Protein AF-A0A2D5Z7Q3-F1 (afdb_monomer)

Mean predicted aligned error: 11.83 Å

Structure (mmCIF, N/CA/C/O backbone):
data_AF-A0A2D5Z7Q3-F1
#
_entry.id   AF-A0A2D5Z7Q3-F1
#
loop_
_atom_site.group_PDB
_atom_site.id
_atom_site.type_symbol
_atom_site.label_atom_id
_atom_site.label_alt_id
_atom_site.label_comp_id
_atom_site.label_asym_id
_atom_site.label_entity_id
_atom_site.label_seq_id
_atom_site.pdbx_PDB_ins_code
_atom_site.Cartn_x
_atom_site.Cartn_y
_atom_site.Cartn_z
_atom_site.occupancy
_atom_site.B_iso_or_equiv
_atom_site.auth_seq_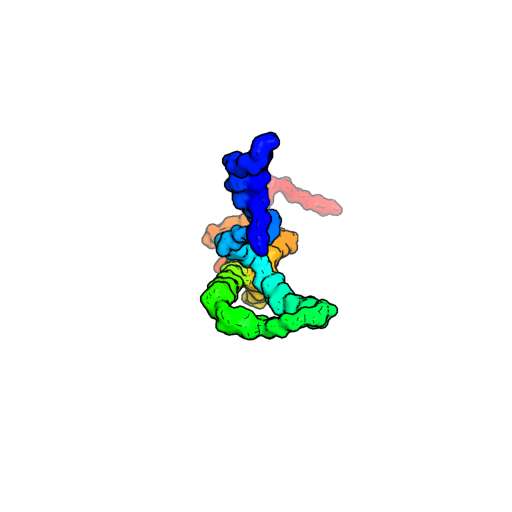id
_atom_site.auth_comp_id
_atom_site.auth_asym_id
_atom_site.auth_atom_id
_atom_site.pdbx_PDB_model_num
ATOM 1 N N . MET A 1 1 ? 19.500 -4.016 -39.464 1.00 55.56 1 MET A N 1
ATOM 2 C CA . MET A 1 1 ? 19.402 -3.086 -40.609 1.00 55.56 1 MET A CA 1
ATOM 3 C C . MET A 1 1 ? 17.961 -2.598 -40.661 1.00 55.56 1 MET A C 1
ATOM 5 O O . MET A 1 1 ? 17.096 -3.440 -40.451 1.00 55.56 1 MET A O 1
ATOM 9 N N . PRO A 1 2 ? 17.691 -1.289 -40.797 1.00 65.38 2 PRO A N 1
ATOM 10 C CA . PRO A 1 2 ? 16.322 -0.783 -40.876 1.00 65.38 2 PRO A CA 1
ATOM 11 C C . PRO A 1 2 ? 15.645 -1.325 -42.139 1.00 65.38 2 PRO A C 1
ATOM 13 O O . PRO A 1 2 ? 16.233 -1.285 -43.218 1.00 65.38 2 PRO A O 1
ATOM 16 N N . GLU A 1 3 ? 14.435 -1.862 -42.002 1.00 73.88 3 GLU A N 1
ATOM 17 C CA . GLU A 1 3 ? 13.632 -2.262 -43.156 1.00 73.88 3 GLU A CA 1
ATOM 18 C C . GLU A 1 3 ? 13.123 -0.996 -43.858 1.00 73.88 3 GLU A C 1
ATOM 20 O O . GLU A 1 3 ? 12.421 -0.172 -43.267 1.00 73.88 3 GLU A O 1
ATOM 25 N N . GLN A 1 4 ? 13.522 -0.811 -45.117 1.00 84.44 4 GLN A N 1
ATOM 26 C CA . GLN A 1 4 ? 13.080 0.300 -45.956 1.00 84.44 4 GLN A CA 1
ATOM 27 C C . GLN A 1 4 ? 12.081 -0.220 -46.985 1.00 84.44 4 GLN A C 1
ATOM 29 O O . GLN A 1 4 ? 12.361 -1.189 -47.689 1.00 84.44 4 GLN A O 1
ATOM 34 N N . PHE A 1 5 ? 10.927 0.437 -47.090 1.00 83.00 5 PHE A N 1
ATOM 35 C CA . PHE A 1 5 ? 10.003 0.196 -48.193 1.00 83.00 5 PHE A CA 1
ATOM 36 C C . PHE A 1 5 ? 10.351 1.157 -49.328 1.00 83.00 5 PHE A C 1
ATOM 38 O O . PHE A 1 5 ? 10.385 2.376 -49.131 1.00 83.00 5 PHE A O 1
ATOM 45 N N . VAL A 1 6 ? 10.629 0.600 -50.505 1.00 90.44 6 VAL A N 1
ATOM 46 C CA . VAL A 1 6 ? 10.978 1.355 -51.709 1.00 90.44 6 VAL A CA 1
ATOM 47 C C . VAL A 1 6 ? 9.854 1.175 -52.725 1.00 90.44 6 VAL A C 1
ATOM 49 O O . VAL A 1 6 ? 9.644 0.079 -53.236 1.00 90.44 6 VAL A O 1
ATOM 52 N N . GLU A 1 7 ? 9.112 2.244 -53.007 1.00 90.94 7 GLU A N 1
ATOM 53 C CA . GLU A 1 7 ? 8.120 2.275 -54.084 1.00 90.94 7 GLU A CA 1
ATOM 54 C C . GLU A 1 7 ? 8.844 2.540 -55.410 1.00 90.94 7 GLU A C 1
ATOM 56 O O . GLU A 1 7 ? 9.451 3.599 -55.595 1.00 90.94 7 GLU A O 1
ATOM 61 N N . ILE A 1 8 ? 8.791 1.568 -56.324 1.00 93.38 8 ILE A N 1
ATOM 62 C CA . ILE A 1 8 ? 9.417 1.632 -57.650 1.00 93.38 8 ILE A CA 1
ATOM 63 C C . ILE A 1 8 ? 8.309 1.811 -58.695 1.00 93.38 8 ILE A C 1
ATOM 65 O O . ILE A 1 8 ? 7.310 1.090 -58.671 1.00 93.38 8 ILE A O 1
ATOM 69 N N . ALA A 1 9 ? 8.461 2.782 -59.593 1.00 88.88 9 ALA A N 1
ATOM 70 C CA . ALA A 1 9 ? 7.560 2.979 -60.723 1.00 88.88 9 ALA A CA 1
ATOM 71 C C . ALA A 1 9 ? 7.733 1.883 -61.789 1.00 88.88 9 ALA A C 1
ATOM 73 O O . ALA A 1 9 ? 8.719 1.151 -61.819 1.00 88.88 9 ALA A O 1
ATOM 74 N N . LEU A 1 10 ? 6.762 1.786 -62.702 1.00 92.56 10 LEU A N 1
ATOM 75 C CA . LEU A 1 10 ? 6.772 0.822 -63.813 1.00 92.56 10 LEU A CA 1
ATOM 76 C C . LEU A 1 10 ? 7.990 0.969 -64.745 1.00 92.56 10 LEU A C 1
ATOM 78 O O . LEU A 1 10 ? 8.341 0.016 -65.433 1.00 92.56 10 LEU A O 1
ATOM 82 N N . ASP A 1 11 ? 8.636 2.135 -64.756 1.00 92.56 11 ASP A N 1
ATOM 83 C CA . ASP A 1 11 ? 9.864 2.423 -65.506 1.00 92.56 11 ASP A CA 1
ATOM 84 C C . ASP A 1 11 ? 11.154 2.051 -64.746 1.00 92.56 11 ASP A C 1
ATOM 86 O O . ASP A 1 11 ? 12.256 2.267 -65.246 1.00 92.56 11 ASP A O 1
ATOM 90 N N . GLY A 1 12 ? 11.032 1.490 -63.539 1.00 88.81 12 GLY A N 1
ATOM 91 C CA . GLY A 1 12 ? 12.156 1.143 -62.673 1.00 88.81 12 GLY A CA 1
ATOM 92 C C . GLY A 1 12 ? 12.708 2.314 -61.856 1.00 88.81 12 GLY A C 1
ATOM 93 O O . GLY A 1 12 ? 13.660 2.118 -61.100 1.00 88.81 12 GLY A O 1
ATOM 94 N N . SER A 1 13 ? 12.134 3.517 -61.968 1.00 89.31 13 SER A N 1
ATOM 95 C CA . SER A 1 13 ? 12.566 4.667 -61.175 1.00 89.31 13 SER A CA 1
ATOM 96 C C . SER A 1 13 ? 12.048 4.590 -59.737 1.00 89.31 13 SER A C 1
ATOM 98 O O . SER A 1 13 ? 10.916 4.185 -59.458 1.00 89.31 13 SER A O 1
ATOM 100 N N . THR A 1 14 ? 12.895 4.969 -58.785 1.00 91.06 14 THR A N 1
ATOM 101 C CA . THR A 1 14 ? 12.553 4.986 -57.363 1.00 91.06 14 THR A CA 1
ATOM 102 C C . THR A 1 14 ? 11.673 6.196 -57.066 1.00 91.06 14 THR A C 1
ATOM 104 O O . THR A 1 14 ? 12.163 7.323 -57.029 1.00 91.06 14 THR A O 1
ATOM 107 N N . MET A 1 15 ? 10.375 5.991 -56.844 1.00 89.00 15 MET A N 1
ATOM 108 C CA . MET A 1 15 ? 9.457 7.100 -56.570 1.00 89.00 15 MET A CA 1
ATOM 109 C C . MET A 1 15 ? 9.527 7.568 -55.125 1.00 89.00 15 MET A C 1
ATOM 111 O O . MET A 1 15 ? 9.468 8.769 -54.853 1.00 89.00 15 MET A O 1
ATOM 115 N N . ARG A 1 16 ? 9.609 6.633 -54.174 1.00 90.19 16 ARG A N 1
ATOM 116 C CA . ARG A 1 16 ? 9.548 6.993 -52.759 1.00 90.19 16 ARG A CA 1
ATOM 117 C C . ARG A 1 16 ? 10.164 5.926 -51.877 1.00 90.19 16 ARG A C 1
ATOM 119 O O . ARG A 1 16 ? 9.721 4.784 -51.867 1.00 90.19 16 ARG A O 1
ATOM 126 N N . THR A 1 17 ? 11.123 6.336 -51.061 1.00 90.50 17 THR A N 1
ATOM 127 C CA . THR A 1 17 ? 11.629 5.513 -49.963 1.00 90.50 17 THR A CA 1
ATOM 128 C C . THR A 1 17 ? 10.978 5.992 -48.673 1.00 90.50 17 THR A C 1
ATOM 130 O O . THR A 1 17 ? 11.048 7.178 -48.345 1.00 90.50 17 THR A O 1
ATOM 133 N N . ARG A 1 18 ? 10.310 5.093 -47.943 1.00 89.94 18 ARG A N 1
ATOM 134 C CA . ARG A 1 18 ? 9.836 5.358 -46.579 1.00 89.94 18 ARG A CA 1
ATOM 135 C C . ARG A 1 18 ? 10.546 4.412 -45.623 1.00 89.94 18 ARG A C 1
ATOM 137 O O . ARG A 1 18 ? 10.528 3.197 -45.813 1.00 89.94 18 ARG A O 1
ATOM 144 N N . GLU A 1 19 ? 11.145 4.977 -44.584 1.00 84.50 19 GLU A N 1
ATOM 145 C CA . GLU A 1 19 ? 11.613 4.183 -43.452 1.00 84.50 19 GLU A CA 1
ATOM 146 C C . GLU A 1 19 ? 10.396 3.721 -42.654 1.00 84.50 19 GLU A C 1
ATOM 148 O O . GLU A 1 19 ? 9.575 4.536 -42.222 1.00 84.50 19 GLU A O 1
ATOM 153 N N . LEU A 1 20 ? 10.247 2.406 -42.501 1.00 74.50 20 LEU A N 1
ATOM 154 C CA . LEU A 1 20 ? 9.208 1.859 -41.647 1.00 74.50 20 LEU A CA 1
ATOM 155 C C . LEU A 1 20 ? 9.637 2.037 -40.187 1.00 74.50 20 LEU A C 1
ATOM 157 O O . LEU A 1 20 ? 10.777 1.711 -39.840 1.00 74.50 20 LEU A O 1
ATOM 161 N N . PRO A 1 21 ? 8.751 2.533 -39.304 1.00 72.38 21 PRO A N 1
ATOM 162 C CA . PRO A 1 21 ? 9.008 2.456 -37.876 1.00 72.38 21 PRO A CA 1
ATOM 163 C C . PRO A 1 21 ? 9.209 0.982 -37.519 1.00 72.38 21 PRO A C 1
ATOM 165 O O . PRO A 1 21 ? 8.449 0.124 -37.973 1.00 72.38 21 PRO A O 1
ATOM 168 N N . SER A 1 22 ? 10.251 0.668 -36.749 1.00 76.19 22 SER A N 1
ATOM 169 C CA . SER A 1 22 ? 10.540 -0.722 -36.410 1.00 76.19 22 SER A CA 1
ATOM 170 C C . SER A 1 22 ? 9.333 -1.336 -35.696 1.00 76.19 22 SER A C 1
ATOM 172 O O . SER A 1 22 ? 8.951 -0.889 -34.615 1.00 76.19 22 SER A O 1
ATOM 174 N N . LEU A 1 23 ? 8.734 -2.376 -36.292 1.00 68.06 23 LEU A N 1
ATOM 175 C CA . LEU A 1 23 ? 7.571 -3.069 -35.714 1.00 68.06 23 LEU A CA 1
ATOM 176 C C . LEU A 1 23 ? 7.867 -3.656 -34.321 1.00 68.06 23 LEU A C 1
ATOM 178 O O . LEU A 1 23 ? 6.949 -3.865 -33.538 1.00 68.06 23 LEU A O 1
ATOM 182 N N . ASN A 1 24 ? 9.149 -3.866 -34.004 1.00 68.12 24 ASN A N 1
ATOM 183 C CA . ASN A 1 24 ? 9.638 -4.333 -32.708 1.00 68.12 24 ASN A CA 1
ATOM 184 C C . ASN A 1 24 ? 10.348 -3.237 -31.897 1.00 68.12 24 ASN A C 1
ATOM 186 O O . ASN A 1 24 ? 11.170 -3.559 -31.037 1.00 68.12 24 ASN A O 1
ATOM 190 N N . ALA A 1 25 ? 10.095 -1.947 -32.154 1.00 68.62 25 ALA A N 1
ATOM 191 C CA . ALA A 1 25 ? 10.530 -0.926 -31.208 1.00 68.62 25 ALA A CA 1
ATOM 192 C C . ALA A 1 25 ? 9.841 -1.233 -29.870 1.00 68.62 25 ALA A C 1
ATOM 194 O O . ALA A 1 25 ? 8.607 -1.188 -29.824 1.00 68.62 25 ALA A O 1
ATOM 195 N N . PRO A 1 26 ? 10.574 -1.558 -28.787 1.00 68.38 26 PRO A N 1
ATOM 196 C CA . PRO A 1 26 ? 9.934 -1.701 -27.492 1.00 68.38 26 PRO A CA 1
ATOM 197 C C . PRO A 1 26 ? 9.193 -0.395 -27.232 1.00 68.38 26 PRO A C 1
ATOM 199 O O . PRO A 1 26 ? 9.776 0.687 -27.381 1.00 68.38 26 PRO A O 1
ATOM 202 N N . ALA A 1 27 ? 7.898 -0.488 -26.919 1.00 69.81 27 ALA A N 1
ATOM 203 C CA . ALA A 1 27 ? 7.117 0.683 -26.566 1.00 69.81 27 ALA A CA 1
ATOM 204 C C . ALA A 1 27 ? 7.927 1.460 -25.526 1.00 69.81 27 ALA A C 1
ATOM 206 O O . ALA A 1 27 ? 8.339 0.892 -24.511 1.00 69.81 27 ALA A O 1
ATOM 207 N N . ARG A 1 28 ? 8.232 2.734 -25.806 1.00 68.19 28 ARG A N 1
ATOM 208 C CA . ARG A 1 28 ? 8.902 3.589 -24.828 1.00 68.19 28 ARG A CA 1
ATOM 209 C C . ARG A 1 28 ? 7.900 3.830 -23.713 1.00 68.19 28 ARG A C 1
ATOM 211 O O . ARG A 1 28 ? 7.152 4.802 -23.740 1.00 68.19 28 ARG A O 1
ATOM 218 N N . VAL A 1 29 ? 7.859 2.911 -22.757 1.00 74.06 29 VAL A N 1
ATOM 219 C CA . VAL A 1 29 ? 7.159 3.104 -21.498 1.00 74.06 29 VAL A CA 1
ATOM 220 C C . VAL A 1 29 ? 7.851 4.293 -20.852 1.00 74.06 29 VAL A C 1
ATOM 222 O O . VAL A 1 29 ? 9.002 4.202 -20.427 1.00 74.06 29 VAL A O 1
ATOM 225 N N . GLY A 1 30 ? 7.193 5.449 -20.883 1.00 76.69 30 GLY A N 1
ATOM 226 C CA . GLY A 1 30 ? 7.746 6.660 -20.300 1.00 76.69 30 GLY A CA 1
ATOM 227 C C . GLY A 1 30 ? 8.046 6.422 -18.821 1.00 76.69 30 GLY A C 1
ATOM 228 O O . GLY A 1 30 ? 7.293 5.730 -18.130 1.00 76.69 30 GLY A O 1
ATOM 229 N N . TYR A 1 31 ? 9.123 7.019 -18.311 1.00 70.94 31 TYR A N 1
ATOM 230 C CA . TYR A 1 31 ? 9.488 6.924 -16.893 1.00 70.94 31 TYR A CA 1
ATOM 231 C C . TYR A 1 31 ? 8.307 7.250 -15.958 1.00 70.94 31 TYR A C 1
ATOM 233 O O . TYR A 1 31 ? 8.123 6.583 -14.945 1.00 70.94 31 TYR A O 1
ATOM 241 N N . GLY A 1 32 ? 7.439 8.195 -16.341 1.00 71.56 32 GLY A N 1
ATOM 242 C CA . GLY A 1 32 ? 6.225 8.523 -15.586 1.00 71.56 32 GLY A CA 1
ATOM 243 C C . GLY A 1 32 ? 5.230 7.361 -15.459 1.00 71.56 32 GLY A C 1
ATOM 244 O O . GLY A 1 32 ? 4.680 7.152 -14.382 1.00 71.56 32 GLY A O 1
ATOM 245 N N . SER A 1 33 ? 5.041 6.557 -16.511 1.00 74.44 33 SER A N 1
ATOM 246 C CA . SER A 1 33 ? 4.165 5.376 -16.450 1.00 74.44 33 SER A CA 1
ATOM 247 C C . SER A 1 33 ? 4.732 4.263 -15.563 1.00 74.44 33 SER A C 1
ATOM 249 O O . SER A 1 33 ? 3.966 3.627 -14.843 1.00 74.44 33 SER A O 1
ATOM 251 N N . MET A 1 34 ? 6.060 4.078 -15.529 1.00 69.44 34 MET A N 1
ATOM 252 C CA . MET A 1 34 ? 6.683 3.144 -14.579 1.00 69.44 34 MET A CA 1
ATOM 253 C C . MET A 1 34 ? 6.538 3.619 -13.131 1.00 69.44 34 MET A C 1
ATOM 255 O O . MET A 1 34 ? 6.228 2.813 -12.260 1.00 69.44 34 MET A O 1
ATOM 259 N N . ILE A 1 35 ? 6.711 4.919 -12.871 1.00 69.75 35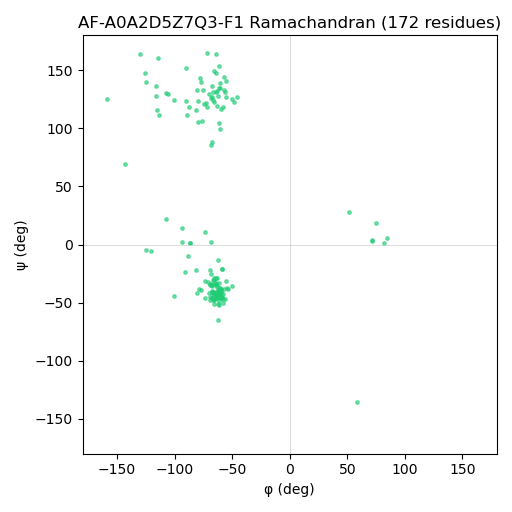 ILE A N 1
ATOM 260 C CA . ILE A 1 35 ? 6.526 5.496 -11.530 1.00 69.75 35 ILE A CA 1
ATOM 261 C C . ILE A 1 35 ? 5.064 5.356 -11.080 1.00 69.75 35 ILE A C 1
ATOM 263 O O . ILE A 1 35 ? 4.809 4.956 -9.946 1.00 69.75 35 ILE A O 1
ATOM 267 N N . GLY A 1 36 ? 4.104 5.630 -11.970 1.00 73.25 36 GLY A N 1
ATOM 268 C CA . GLY A 1 36 ? 2.674 5.497 -11.678 1.00 73.25 36 GLY A CA 1
ATOM 269 C C . GLY A 1 36 ? 2.260 4.061 -11.345 1.00 73.25 36 GLY A C 1
ATOM 270 O O . GLY A 1 36 ? 1.575 3.837 -10.350 1.00 73.25 36 GLY A O 1
ATOM 271 N N . LEU A 1 37 ? 2.725 3.079 -12.126 1.00 72.06 37 LEU A N 1
ATOM 272 C CA . LEU A 1 37 ? 2.5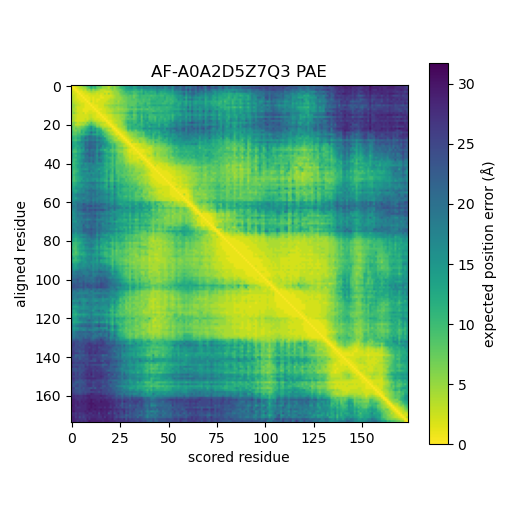18 1.657 -11.820 1.00 72.06 37 LEU A CA 1
ATOM 273 C C . LEU A 1 37 ? 3.221 1.254 -10.517 1.00 72.06 37 LEU A C 1
ATOM 275 O O . LEU A 1 37 ? 2.624 0.569 -9.688 1.00 72.06 37 LEU A O 1
ATOM 279 N N . GLY A 1 38 ? 4.443 1.749 -10.307 1.00 69.50 38 GLY A N 1
ATOM 280 C CA . GLY A 1 38 ? 5.237 1.531 -9.099 1.00 69.50 38 GLY A CA 1
ATOM 281 C C . GLY A 1 38 ? 4.528 1.977 -7.818 1.00 69.50 38 GLY A C 1
ATOM 282 O O . GLY A 1 38 ? 4.593 1.283 -6.806 1.00 69.50 38 GLY A O 1
ATOM 283 N N . ALA A 1 39 ? 3.799 3.095 -7.871 1.00 69.62 39 ALA A N 1
ATOM 284 C CA . ALA A 1 39 ? 3.046 3.624 -6.734 1.00 69.62 39 ALA A CA 1
ATOM 285 C C . ALA A 1 39 ? 1.849 2.746 -6.324 1.00 69.62 39 ALA A C 1
ATOM 287 O O . ALA A 1 39 ? 1.434 2.784 -5.165 1.00 69.62 39 ALA A O 1
ATOM 288 N N . LEU A 1 40 ? 1.295 1.963 -7.255 1.00 72.12 40 LEU A N 1
ATOM 289 C CA . LEU A 1 40 ? 0.167 1.063 -6.996 1.00 72.12 40 LEU A CA 1
ATOM 290 C C . LEU A 1 40 ? 0.613 -0.339 -6.579 1.00 72.12 40 LEU A C 1
ATOM 292 O O . LEU A 1 40 ? -0.143 -1.051 -5.916 1.00 72.12 40 LEU A O 1
ATOM 296 N N . THR A 1 41 ? 1.826 -0.748 -6.949 1.00 78.56 41 THR A N 1
ATOM 297 C CA . THR A 1 41 ? 2.371 -2.041 -6.535 1.00 78.56 41 THR A CA 1
ATOM 298 C C . THR A 1 41 ? 2.648 -2.074 -5.031 1.00 78.56 41 THR A C 1
ATOM 300 O O . THR A 1 41 ? 3.393 -1.233 -4.523 1.00 78.56 41 THR A O 1
ATOM 303 N N . PRO A 1 42 ? 2.114 -3.069 -4.301 1.00 78.81 42 PRO A N 1
ATOM 304 C CA . PRO A 1 42 ? 2.471 -3.290 -2.910 1.00 78.81 42 PRO A CA 1
ATOM 305 C C . PRO A 1 42 ? 3.990 -3.448 -2.741 1.00 78.81 42 PRO A C 1
ATOM 307 O O . PRO A 1 42 ? 4.616 -4.144 -3.547 1.00 78.81 42 PRO A O 1
ATOM 310 N N . PRO A 1 43 ? 4.590 -2.900 -1.672 1.00 76.62 43 PRO A N 1
ATOM 311 C CA . PRO A 1 43 ? 6.010 -3.095 -1.377 1.00 76.62 43 PRO A CA 1
ATOM 312 C C . PRO A 1 43 ? 6.412 -4.577 -1.324 1.00 76.62 43 PRO A C 1
ATOM 314 O O . PRO A 1 43 ? 7.463 -4.959 -1.836 1.00 76.62 43 PRO A O 1
ATOM 317 N N . SER A 1 44 ? 5.538 -5.429 -0.775 1.00 77.94 44 SER A N 1
ATOM 318 C CA . SER A 1 44 ? 5.712 -6.889 -0.775 1.00 77.94 44 SER A CA 1
ATOM 319 C C . SER A 1 44 ? 5.763 -7.497 -2.173 1.00 77.94 44 SER A C 1
ATOM 321 O O . SER A 1 44 ? 6.549 -8.411 -2.401 1.00 77.94 44 SER A O 1
ATOM 323 N N . PHE A 1 45 ? 4.970 -6.993 -3.120 1.00 80.25 45 PHE A N 1
ATOM 324 C CA . PHE A 1 45 ? 4.970 -7.489 -4.492 1.00 80.25 45 PHE A CA 1
ATOM 325 C C . PHE A 1 45 ? 6.285 -7.160 -5.194 1.00 80.25 45 PHE A C 1
ATOM 327 O O . PHE A 1 45 ? 6.857 -8.015 -5.858 1.00 80.25 45 PHE A O 1
ATOM 334 N N . VAL A 1 46 ? 6.810 -5.950 -4.998 1.00 77.69 46 VAL A N 1
ATOM 335 C CA . VAL A 1 46 ? 8.112 -5.570 -5.556 1.00 77.69 46 VAL A CA 1
ATOM 336 C C . VAL A 1 46 ? 9.225 -6.437 -4.975 1.00 77.69 46 VAL A C 1
ATOM 338 O O . VAL A 1 46 ? 10.030 -6.960 -5.737 1.00 77.69 46 VAL A O 1
ATOM 341 N N . ALA A 1 47 ? 9.240 -6.649 -3.655 1.00 76.62 47 ALA A N 1
ATOM 342 C CA . ALA A 1 47 ? 10.189 -7.564 -3.022 1.00 76.62 47 ALA A CA 1
ATOM 343 C C . ALA A 1 47 ? 10.051 -9.000 -3.562 1.00 76.62 47 ALA A C 1
ATOM 345 O O . ALA A 1 47 ? 11.047 -9.665 -3.831 1.00 76.62 47 ALA A O 1
ATOM 346 N N . ALA A 1 48 ? 8.821 -9.475 -3.773 1.00 78.69 48 ALA A N 1
ATOM 347 C CA . ALA A 1 48 ? 8.574 -10.788 -4.355 1.00 78.69 48 ALA A CA 1
ATOM 348 C C . ALA A 1 48 ? 9.095 -10.878 -5.794 1.00 78.69 48 ALA A C 1
ATOM 350 O O . ALA A 1 48 ? 9.742 -11.860 -6.133 1.00 78.69 48 ALA A O 1
ATOM 351 N N . VAL A 1 49 ? 8.875 -9.856 -6.627 1.00 79.62 49 VAL A N 1
ATOM 352 C CA . VAL A 1 49 ? 9.370 -9.815 -8.010 1.00 79.62 49 VAL A CA 1
ATOM 353 C C . VAL A 1 49 ? 10.895 -9.766 -8.047 1.00 79.62 49 VAL A C 1
ATOM 355 O O . VAL A 1 49 ? 11.495 -10.528 -8.800 1.00 79.62 49 VAL A O 1
ATOM 358 N N . THR A 1 50 ? 11.543 -8.940 -7.219 1.00 74.69 50 THR A N 1
ATOM 359 C CA . THR A 1 50 ? 13.014 -8.850 -7.192 1.00 74.69 50 THR A CA 1
ATOM 360 C C . THR A 1 50 ? 13.674 -10.138 -6.703 1.00 74.69 50 THR A C 1
ATOM 362 O O . THR A 1 50 ? 14.762 -10.467 -7.169 1.00 74.69 50 THR A O 1
ATOM 365 N N . ILE A 1 51 ? 13.017 -10.895 -5.819 1.00 76.12 51 ILE A N 1
ATOM 366 C CA . ILE A 1 51 ? 13.471 -12.223 -5.378 1.00 76.12 51 ILE A CA 1
ATOM 367 C C . ILE A 1 51 ? 13.138 -13.306 -6.420 1.00 76.12 51 ILE A C 1
ATOM 369 O O . ILE A 1 51 ? 13.944 -14.205 -6.657 1.00 76.12 51 ILE A O 1
ATOM 373 N N . ALA A 1 52 ? 11.974 -13.231 -7.068 1.00 78.69 52 ALA A N 1
ATOM 374 C CA . ALA A 1 52 ? 11.525 -14.224 -8.042 1.00 78.69 52 ALA A CA 1
ATOM 375 C C . ALA A 1 52 ? 12.276 -14.130 -9.374 1.00 78.69 52 ALA A C 1
ATOM 377 O O . ALA A 1 52 ? 12.478 -15.150 -10.026 1.00 78.69 52 ALA A O 1
ATOM 378 N N . GLN A 1 53 ? 12.719 -12.938 -9.783 1.00 78.44 53 GLN A N 1
ATOM 379 C CA . GLN A 1 53 ? 13.434 -12.744 -11.043 1.00 78.44 53 GLN A CA 1
ATOM 380 C C . GLN A 1 53 ? 14.726 -13.581 -11.160 1.00 78.44 53 GLN A C 1
ATOM 382 O O . GLN A 1 53 ? 14.873 -14.278 -12.165 1.00 78.44 53 GLN A O 1
ATOM 387 N N . PRO A 1 54 ? 15.657 -13.577 -10.178 1.00 73.50 54 PRO A N 1
ATOM 388 C CA . PRO A 1 54 ? 16.851 -14.418 -10.243 1.00 73.50 54 PRO A CA 1
ATOM 389 C C . PRO A 1 54 ? 16.510 -15.908 -10.142 1.00 73.50 54 PRO A C 1
ATOM 391 O O . PRO A 1 54 ? 17.138 -16.710 -10.827 1.00 73.50 54 PRO A O 1
ATOM 394 N N . LEU A 1 55 ? 15.487 -16.281 -9.361 1.00 80.56 55 LEU A N 1
ATOM 395 C CA . LEU A 1 55 ? 15.006 -17.664 -9.294 1.00 80.56 55 LEU A CA 1
ATOM 396 C C . LEU A 1 55 ? 14.505 -18.141 -10.665 1.00 80.56 55 LEU A C 1
ATOM 398 O O . LEU A 1 55 ? 14.853 -19.229 -11.112 1.00 80.56 55 LEU A O 1
ATOM 402 N N . PHE A 1 56 ? 13.729 -17.310 -11.359 1.00 81.62 56 PHE A N 1
ATOM 403 C CA . PHE A 1 56 ? 13.214 -17.614 -12.689 1.00 81.62 56 PHE A CA 1
ATOM 404 C C . PHE A 1 56 ? 14.329 -17.665 -13.741 1.00 81.62 56 PHE A C 1
ATOM 406 O O . PHE A 1 56 ? 14.359 -18.581 -14.558 1.00 81.62 56 PHE A O 1
ATOM 413 N N . GLY A 1 57 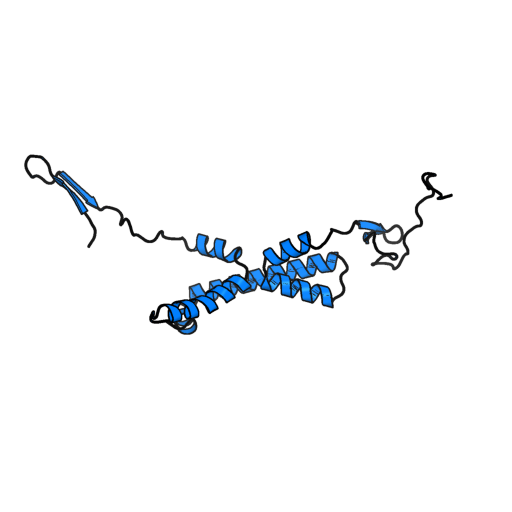? 15.291 -16.739 -13.681 1.00 79.06 57 GLY A N 1
ATOM 414 C CA . GLY A 1 57 ? 16.477 -16.766 -14.539 1.00 79.06 57 GLY A CA 1
ATOM 415 C C . GLY A 1 57 ? 17.308 -18.039 -14.353 1.00 79.06 57 GLY A C 1
ATOM 416 O O . GLY A 1 57 ? 17.715 -18.649 -15.341 1.00 79.06 57 GLY A O 1
ATOM 417 N N . ALA A 1 58 ? 17.477 -18.485 -13.103 1.00 79.88 58 ALA A N 1
ATOM 418 C CA . ALA A 1 58 ? 18.147 -19.742 -12.781 1.00 79.88 58 ALA A CA 1
ATOM 419 C C . ALA A 1 58 ? 17.401 -20.959 -13.356 1.00 79.88 58 ALA A C 1
ATOM 421 O O . ALA A 1 58 ? 18.032 -21.841 -13.932 1.00 79.88 58 ALA A O 1
ATOM 422 N N . LEU A 1 59 ? 16.062 -20.985 -13.283 1.00 86.75 59 LEU A N 1
ATOM 423 C CA . LEU A 1 59 ? 15.247 -22.044 -13.898 1.00 86.75 59 LEU A CA 1
ATOM 424 C C . LEU A 1 59 ? 15.377 -22.085 -15.430 1.00 86.75 59 LEU A C 1
ATOM 426 O O . LEU A 1 59 ? 15.232 -23.149 -16.027 1.00 86.75 59 LEU A O 1
ATOM 430 N N . GLN A 1 60 ? 15.656 -20.946 -16.070 1.00 88.94 60 GLN A N 1
ATOM 431 C CA . GLN A 1 60 ? 15.798 -20.830 -17.525 1.00 88.94 60 GLN A CA 1
ATOM 432 C C . GLN A 1 60 ? 17.244 -20.971 -18.036 1.00 88.94 60 GLN A C 1
ATOM 434 O O . GLN A 1 60 ? 17.461 -20.846 -19.239 1.00 88.94 60 GLN A O 1
ATOM 439 N N . ASN A 1 61 ? 18.232 -21.228 -17.165 1.00 85.19 61 ASN A N 1
ATOM 440 C CA . ASN A 1 61 ? 19.667 -21.209 -17.504 1.00 85.19 61 ASN A CA 1
ATOM 441 C C . ASN A 1 61 ? 20.120 -19.915 -18.206 1.00 85.19 61 ASN A C 1
ATOM 443 O O . ASN A 1 61 ? 21.069 -19.914 -18.994 1.00 85.19 61 ASN A O 1
ATOM 447 N N . LEU A 1 62 ? 19.445 -18.798 -17.934 1.00 79.88 62 LEU A N 1
ATOM 448 C CA . LEU A 1 62 ? 19.892 -17.502 -18.421 1.00 79.88 62 LEU A CA 1
ATOM 449 C C . LEU A 1 62 ? 21.050 -17.021 -17.540 1.00 79.88 62 LEU A C 1
ATOM 451 O O . LEU A 1 62 ? 21.012 -17.241 -16.327 1.00 79.88 62 LEU A O 1
ATOM 455 N N . PRO A 1 63 ? 22.068 -16.343 -18.103 1.00 77.56 63 PRO A N 1
ATOM 456 C CA . PRO A 1 63 ? 23.107 -15.708 -17.306 1.00 77.56 63 PRO A CA 1
ATOM 457 C C . PRO A 1 63 ? 22.457 -14.662 -16.394 1.00 77.56 63 PRO A C 1
ATOM 459 O O . PRO A 1 63 ? 22.104 -13.561 -16.819 1.00 77.56 63 PRO A O 1
ATOM 462 N N . SER A 1 64 ? 22.234 -15.034 -15.134 1.00 71.38 64 SER A N 1
ATOM 463 C CA . SER A 1 64 ? 21.599 -14.170 -14.153 1.00 71.38 64 SER A CA 1
ATOM 464 C C . SER A 1 64 ? 22.636 -13.184 -13.639 1.00 71.38 64 SER A C 1
ATOM 466 O O . SER A 1 64 ? 23.503 -13.544 -12.842 1.00 71.38 64 SER A O 1
ATOM 468 N N . ARG A 1 65 ? 22.541 -11.928 -14.072 1.00 71.69 65 ARG A N 1
ATOM 469 C CA . ARG A 1 65 ? 23.188 -10.834 -13.347 1.00 71.69 65 ARG A CA 1
ATOM 470 C C . ARG A 1 65 ? 22.613 -10.786 -11.940 1.00 71.69 65 ARG A C 1
ATOM 472 O O . ARG A 1 65 ? 21.394 -10.881 -11.771 1.00 71.69 65 ARG A O 1
ATOM 479 N N . SER A 1 66 ? 23.468 -10.643 -10.933 1.00 74.38 66 SER A N 1
ATOM 480 C CA . SER A 1 66 ? 22.965 -10.522 -9.571 1.00 74.38 66 SER A CA 1
ATOM 481 C C . SER A 1 66 ? 22.130 -9.233 -9.442 1.00 74.38 66 SER A C 1
ATOM 483 O O . SER A 1 66 ? 22.422 -8.223 -10.100 1.00 74.38 66 SER A O 1
ATOM 485 N N . PRO A 1 67 ? 21.082 -9.218 -8.597 1.00 68.81 67 PRO A N 1
ATOM 486 C CA . PRO A 1 67 ? 20.306 -8.003 -8.342 1.00 68.81 67 PRO A CA 1
ATOM 487 C C . PRO A 1 67 ? 21.185 -6.842 -7.860 1.00 68.81 67 PRO A C 1
ATOM 489 O O . PRO A 1 67 ? 20.911 -5.684 -8.163 1.00 68.81 67 PRO A O 1
ATOM 492 N N . VAL A 1 68 ? 22.270 -7.163 -7.147 1.00 73.81 68 VAL A N 1
ATOM 493 C CA . VAL A 1 68 ? 23.238 -6.198 -6.618 1.00 73.81 68 VAL A CA 1
ATOM 494 C C . VAL A 1 68 ? 24.047 -5.547 -7.739 1.00 73.81 68 VAL A C 1
ATOM 496 O O . VAL A 1 68 ? 24.161 -4.326 -7.757 1.00 73.81 68 VAL A O 1
ATOM 499 N N . GLU A 1 69 ? 24.544 -6.315 -8.711 1.00 76.62 69 GLU A N 1
ATOM 500 C CA . GLU A 1 69 ? 25.245 -5.760 -9.883 1.00 76.62 69 GLU A CA 1
ATOM 501 C C . GLU A 1 69 ? 24.320 -4.868 -10.715 1.00 76.62 69 GLU A C 1
ATOM 503 O O . GLU A 1 69 ? 24.695 -3.764 -11.096 1.00 76.62 69 GLU A O 1
ATOM 508 N N . SER A 1 70 ? 23.070 -5.296 -10.921 1.00 72.62 70 SER A N 1
ATOM 509 C CA . SER A 1 70 ? 22.072 -4.482 -11.632 1.00 72.62 70 SER A CA 1
ATOM 510 C C . SER A 1 70 ? 21.747 -3.183 -10.883 1.00 72.62 70 SER A C 1
ATOM 512 O O . SER A 1 70 ? 21.499 -2.150 -11.508 1.00 72.62 70 SER A O 1
ATOM 514 N N . PHE A 1 71 ? 21.768 -3.224 -9.545 1.00 74.06 71 PHE A N 1
ATOM 515 C CA . PHE A 1 71 ? 21.602 -2.046 -8.699 1.00 74.06 71 PHE A CA 1
ATOM 516 C C . PHE A 1 71 ? 22.790 -1.081 -8.828 1.00 74.06 71 PHE A C 1
ATOM 518 O O . PHE A 1 71 ? 22.581 0.122 -8.997 1.00 74.06 71 PHE A O 1
ATOM 525 N N . MET A 1 72 ? 24.018 -1.612 -8.789 1.00 78.12 72 MET A N 1
ATOM 526 C CA . MET A 1 72 ? 25.267 -0.846 -8.865 1.00 78.12 72 MET A CA 1
ATOM 527 C C . MET A 1 72 ? 25.521 -0.220 -10.241 1.00 78.12 72 MET A C 1
ATOM 529 O O . MET A 1 72 ? 26.042 0.890 -10.299 1.00 78.12 72 MET A O 1
ATOM 533 N N . ASP A 1 73 ? 25.108 -0.873 -11.330 1.00 82.88 73 ASP A N 1
ATOM 534 C CA . ASP A 1 73 ? 25.294 -0.364 -12.697 1.00 82.88 73 ASP A CA 1
ATOM 535 C C . ASP A 1 73 ? 24.429 0.875 -13.004 1.00 82.88 73 ASP A C 1
ATOM 537 O O . ASP A 1 73 ? 24.741 1.644 -13.912 1.00 82.88 73 ASP A O 1
ATOM 541 N N . ASN A 1 74 ? 23.332 1.088 -12.266 1.00 76.75 74 ASN A N 1
ATOM 542 C CA . ASN A 1 74 ? 22.413 2.217 -12.462 1.00 76.75 74 ASN A CA 1
ATOM 543 C C . ASN A 1 74 ? 21.866 2.757 -11.126 1.00 76.75 74 ASN A C 1
ATOM 545 O O . ASN A 1 74 ? 20.673 2.632 -10.829 1.00 76.75 74 ASN A O 1
ATOM 549 N N . PRO A 1 75 ? 22.702 3.403 -10.298 1.00 74.62 75 PRO A N 1
ATOM 550 C CA . PRO A 1 75 ? 22.321 3.769 -8.936 1.00 74.62 75 PRO A CA 1
ATOM 551 C C . PRO A 1 75 ? 21.211 4.828 -8.888 1.00 74.62 75 PRO A C 1
ATOM 553 O O . PRO A 1 75 ? 20.394 4.813 -7.971 1.00 74.62 75 PRO A O 1
ATOM 556 N N . GLY A 1 76 ? 21.131 5.731 -9.873 1.00 79.81 76 GLY A N 1
ATOM 557 C CA . GLY A 1 76 ? 20.134 6.809 -9.902 1.00 79.81 76 GLY A CA 1
ATOM 558 C C . GLY A 1 76 ? 18.687 6.297 -9.970 1.00 79.81 76 GLY A C 1
ATOM 559 O O . GLY A 1 76 ? 17.939 6.472 -9.007 1.00 79.81 76 GLY A O 1
ATOM 560 N N . PRO A 1 77 ? 18.278 5.627 -11.063 1.00 75.44 77 PRO A N 1
ATOM 561 C CA . PRO A 1 77 ? 16.914 5.116 -11.207 1.00 75.44 77 PRO A CA 1
ATOM 562 C C . PRO A 1 77 ? 16.535 4.109 -10.114 1.00 75.44 77 PRO A C 1
ATOM 564 O O . PRO A 1 77 ? 15.424 4.152 -9.586 1.00 75.44 77 PRO A O 1
ATOM 567 N N . ASN A 1 78 ? 17.475 3.242 -9.729 1.00 77.31 78 ASN A N 1
ATOM 568 C CA . ASN A 1 78 ? 17.223 2.201 -8.740 1.00 77.31 78 ASN A CA 1
ATOM 569 C C . ASN A 1 78 ? 17.035 2.774 -7.328 1.00 77.31 78 ASN A C 1
ATOM 571 O O . ASN A 1 78 ? 16.121 2.363 -6.613 1.00 77.31 78 ASN A O 1
ATOM 575 N N . SER A 1 79 ? 17.842 3.761 -6.926 1.00 76.88 79 SER A N 1
ATOM 576 C CA . SER A 1 79 ? 17.666 4.429 -5.629 1.00 76.88 79 SER A CA 1
ATOM 577 C C . SER A 1 79 ? 16.372 5.243 -5.568 1.00 76.88 79 SER A C 1
ATOM 579 O O . SER A 1 79 ? 15.658 5.159 -4.570 1.00 76.88 79 SER A O 1
ATOM 581 N N . ALA A 1 80 ? 16.010 5.956 -6.641 1.00 78.25 80 ALA A N 1
ATOM 582 C CA . ALA A 1 80 ? 14.742 6.683 -6.729 1.00 78.25 80 ALA A CA 1
ATOM 583 C C . ALA A 1 80 ? 13.530 5.746 -6.588 1.00 78.25 80 ALA A C 1
ATOM 585 O O . ALA A 1 80 ? 12.558 6.074 -5.903 1.00 78.25 80 ALA A O 1
ATOM 586 N N . PHE A 1 81 ? 13.604 4.556 -7.185 1.00 75.19 81 PHE A N 1
ATOM 587 C CA . PHE A 1 81 ? 12.573 3.531 -7.061 1.00 75.19 81 PHE A CA 1
ATOM 588 C C . PHE A 1 81 ? 12.466 2.982 -5.630 1.00 75.19 81 PHE A C 1
ATOM 590 O O . PHE A 1 81 ? 11.371 2.952 -5.068 1.00 75.19 81 PHE A O 1
ATOM 597 N N . VAL A 1 82 ? 13.593 2.629 -4.998 1.00 81.06 82 VAL A N 1
ATOM 598 C CA . VAL A 1 82 ? 13.619 2.160 -3.598 1.00 81.06 82 VAL A CA 1
ATOM 599 C C . VAL A 1 82 ? 13.086 3.230 -2.645 1.00 81.06 82 VAL A C 1
ATOM 601 O O . VAL A 1 82 ? 12.268 2.927 -1.779 1.00 81.06 82 VAL A O 1
ATOM 604 N N . LEU A 1 83 ? 13.493 4.490 -2.818 1.00 84.12 83 LEU A N 1
ATOM 605 C CA . LEU A 1 83 ? 12.992 5.603 -2.012 1.00 84.12 83 LEU A CA 1
ATOM 606 C C . LEU A 1 83 ? 11.486 5.784 -2.185 1.00 84.12 83 LEU A C 1
ATOM 608 O O . LEU A 1 83 ? 10.776 5.937 -1.195 1.00 84.12 83 LEU A O 1
ATOM 612 N N . THR A 1 84 ? 10.986 5.710 -3.418 1.00 81.75 84 THR A N 1
ATOM 613 C CA . THR A 1 84 ? 9.547 5.801 -3.696 1.00 81.75 84 THR A CA 1
ATOM 614 C C . THR A 1 84 ? 8.786 4.675 -2.995 1.00 81.75 84 THR A C 1
ATOM 616 O O . THR A 1 84 ? 7.774 4.929 -2.347 1.00 81.75 84 THR A O 1
ATOM 619 N N . LEU A 1 85 ? 9.303 3.446 -3.042 1.00 82.62 85 LEU A N 1
ATOM 620 C CA . LEU A 1 85 ? 8.706 2.293 -2.369 1.00 82.62 85 LEU A CA 1
ATOM 621 C C . LEU A 1 85 ? 8.680 2.457 -0.843 1.00 82.62 85 LEU A C 1
ATOM 623 O O . LEU A 1 85 ? 7.644 2.220 -0.217 1.00 82.62 85 LEU A O 1
ATOM 627 N N . LEU A 1 86 ? 9.787 2.903 -0.244 1.00 87.25 86 LEU A N 1
ATOM 628 C CA . LEU A 1 86 ? 9.872 3.155 1.196 1.00 87.25 86 LEU A CA 1
ATOM 629 C C . LEU A 1 86 ? 8.929 4.280 1.633 1.00 87.25 86 LEU A C 1
ATOM 631 O O . LEU A 1 86 ? 8.239 4.141 2.643 1.00 87.25 86 LEU A O 1
ATOM 635 N N . MET A 1 87 ? 8.857 5.367 0.861 1.00 88.69 87 MET A N 1
ATOM 636 C CA . MET A 1 87 ? 7.972 6.496 1.144 1.00 88.69 87 MET A CA 1
ATOM 637 C C . MET A 1 87 ? 6.502 6.091 1.045 1.00 88.69 87 MET A C 1
ATOM 639 O O . MET A 1 87 ? 5.735 6.367 1.965 1.00 88.69 87 MET A O 1
ATOM 643 N N . THR A 1 88 ? 6.105 5.377 -0.010 1.00 86.31 88 THR A N 1
ATOM 644 C CA . THR A 1 88 ? 4.731 4.876 -0.159 1.00 86.31 88 THR A CA 1
ATOM 645 C C . THR A 1 88 ? 4.366 3.904 0.963 1.00 86.31 88 THR A C 1
ATOM 647 O O . THR A 1 88 ? 3.290 4.029 1.553 1.00 86.31 88 THR A O 1
ATOM 650 N N . GLY A 1 89 ? 5.267 2.984 1.324 1.00 87.62 89 GLY A N 1
ATOM 651 C CA . GLY A 1 89 ? 5.077 2.082 2.461 1.00 87.62 89 GLY A CA 1
ATOM 652 C C . GLY A 1 89 ? 4.897 2.842 3.778 1.00 87.62 89 GLY A C 1
ATOM 653 O O . GLY A 1 89 ? 3.960 2.566 4.530 1.00 87.62 89 GLY A O 1
ATOM 654 N N . ALA A 1 90 ? 5.739 3.845 4.042 1.00 90.94 90 ALA A N 1
ATOM 655 C CA . ALA A 1 90 ? 5.650 4.682 5.237 1.00 90.94 90 ALA A CA 1
ATOM 656 C C . ALA A 1 90 ? 4.344 5.493 5.288 1.00 90.94 90 ALA A C 1
ATOM 658 O O . ALA A 1 90 ? 3.721 5.592 6.348 1.00 90.94 90 ALA A O 1
ATOM 659 N N . ILE A 1 91 ? 3.889 6.022 4.147 1.00 91.50 91 ILE A N 1
ATOM 660 C CA . ILE A 1 91 ? 2.597 6.710 4.029 1.00 91.50 91 ILE A CA 1
ATOM 661 C C . ILE A 1 91 ? 1.457 5.741 4.362 1.00 91.50 91 ILE A C 1
ATOM 663 O O . ILE A 1 91 ? 0.616 6.068 5.199 1.00 91.50 91 ILE A O 1
ATOM 667 N N . CYS A 1 92 ? 1.448 4.537 3.783 1.00 90.75 92 CYS A N 1
ATOM 668 C CA . CYS A 1 92 ? 0.416 3.531 4.055 1.00 90.75 92 CYS A CA 1
ATOM 669 C C . CYS A 1 92 ? 0.395 3.119 5.535 1.00 90.75 92 CYS A C 1
ATOM 671 O O . CYS A 1 92 ? -0.672 3.077 6.152 1.00 90.75 92 CYS A O 1
ATOM 673 N N . ALA A 1 93 ? 1.566 2.889 6.134 1.00 91.75 93 ALA A N 1
ATOM 674 C CA . ALA A 1 93 ? 1.703 2.567 7.552 1.00 91.75 93 ALA A CA 1
ATOM 675 C C . ALA A 1 93 ? 1.195 3.703 8.455 1.00 91.75 93 ALA A C 1
ATOM 677 O O . ALA A 1 93 ? 0.456 3.464 9.412 1.00 91.75 93 ALA A O 1
ATOM 678 N N . GLY A 1 94 ? 1.548 4.951 8.133 1.00 92.19 94 GLY A N 1
ATOM 679 C CA . GLY A 1 94 ? 1.109 6.138 8.864 1.00 92.19 94 GLY A CA 1
ATOM 680 C C . GLY A 1 94 ? -0.398 6.372 8.766 1.00 92.19 94 GLY A C 1
ATOM 681 O O . GLY A 1 94 ? -1.041 6.674 9.775 1.00 92.19 94 GLY A O 1
ATOM 682 N N . LEU A 1 95 ? -0.981 6.185 7.578 1.00 92.38 95 LEU A N 1
ATOM 683 C CA . LEU A 1 95 ? -2.430 6.219 7.380 1.00 92.38 95 LEU A CA 1
ATOM 684 C C . LEU A 1 95 ? -3.109 5.130 8.209 1.00 92.38 95 LEU A C 1
ATOM 686 O O . LEU A 1 95 ? -4.069 5.429 8.918 1.00 92.38 95 LEU A O 1
ATOM 690 N N . MET A 1 96 ? -2.572 3.908 8.217 1.00 91.44 96 MET A 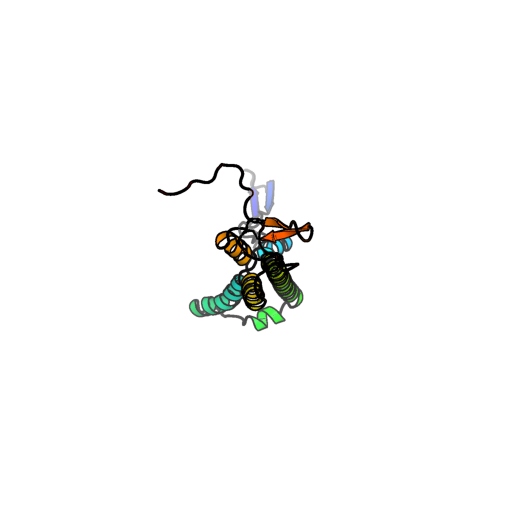N 1
ATOM 691 C CA . MET A 1 96 ? -3.145 2.835 9.023 1.00 91.44 96 MET A CA 1
ATOM 692 C C . MET A 1 96 ? -3.056 3.077 10.522 1.00 91.44 96 MET A C 1
ATOM 694 O O . MET A 1 96 ? -4.036 2.877 11.242 1.00 91.44 96 MET A O 1
ATOM 698 N N . GLY A 1 97 ? -1.922 3.577 11.008 1.00 89.44 97 GLY A N 1
ATOM 699 C CA . GLY A 1 97 ? -1.772 3.966 12.408 1.00 89.44 97 GLY A CA 1
ATOM 700 C C . GLY A 1 97 ? -2.765 5.059 12.816 1.00 89.44 97 GLY A C 1
ATOM 701 O O . GLY A 1 97 ? -3.334 5.004 13.908 1.00 89.44 97 GLY A O 1
ATOM 702 N N . ARG A 1 98 ? -3.030 6.026 11.926 1.00 88.62 98 ARG A N 1
ATOM 703 C CA . ARG A 1 98 ? -4.031 7.079 12.157 1.00 88.62 98 ARG A CA 1
ATOM 704 C C . ARG A 1 98 ? -5.456 6.545 12.155 1.00 88.62 98 ARG A C 1
ATOM 706 O O . ARG A 1 98 ? -6.203 6.855 13.079 1.00 88.62 98 ARG A O 1
ATOM 713 N N . VAL A 1 99 ? -5.823 5.738 11.161 1.00 89.19 99 VAL A N 1
ATOM 714 C CA . VAL A 1 99 ? -7.163 5.145 11.058 1.00 89.19 99 VAL A CA 1
ATOM 715 C C . VAL A 1 99 ? -7.423 4.255 12.270 1.00 89.19 99 VAL A C 1
ATOM 717 O O . VAL A 1 99 ? -8.376 4.483 12.999 1.00 89.19 99 VAL A O 1
ATOM 720 N N . THR A 1 100 ? -6.537 3.316 12.589 1.00 87.19 100 THR A N 1
ATOM 721 C CA . THR A 1 100 ? -6.708 2.446 13.767 1.00 87.19 100 THR A CA 1
ATOM 722 C C . THR A 1 100 ? -6.679 3.204 15.092 1.00 87.19 100 THR A C 1
ATOM 724 O O . THR A 1 100 ? -7.402 2.851 16.024 1.00 87.19 100 THR A O 1
ATOM 727 N N . GLY A 1 101 ? -5.887 4.277 15.180 1.00 82.81 101 GLY A N 1
ATOM 728 C CA . GLY A 1 101 ? -5.912 5.196 16.312 1.00 82.81 101 GLY A CA 1
ATOM 729 C C . GLY A 1 101 ? -7.262 5.881 16.471 1.00 82.81 101 GLY A C 1
ATOM 730 O O . GLY A 1 101 ? -7.760 5.972 17.590 1.00 82.81 101 GLY A O 1
ATOM 731 N N . HIS A 1 102 ? -7.882 6.283 15.359 1.00 79.88 102 HIS A N 1
ATOM 732 C CA . HIS A 1 102 ? -9.229 6.830 15.373 1.00 79.88 102 HIS A CA 1
ATOM 733 C C . HIS A 1 102 ? -10.211 5.813 15.950 1.00 79.88 102 HIS A C 1
ATOM 735 O O . HIS A 1 102 ? -10.959 6.175 16.842 1.00 79.88 102 HIS A O 1
ATOM 741 N N . PHE A 1 103 ? -10.149 4.540 15.550 1.00 79.19 103 PHE A N 1
ATOM 742 C CA . PHE A 1 103 ? -11.028 3.462 16.036 1.00 79.19 103 PHE A CA 1
ATOM 743 C C . PHE A 1 103 ? -10.810 3.072 17.516 1.00 79.19 103 PHE A C 1
ATOM 745 O O . PHE A 1 103 ? -11.478 2.168 18.013 1.00 79.19 103 PHE A O 1
ATOM 752 N N . GLY A 1 104 ? -9.905 3.744 18.237 1.00 76.69 104 GLY A N 1
ATOM 753 C CA . GLY A 1 104 ? -9.692 3.510 19.666 1.00 76.69 104 GLY A CA 1
ATOM 754 C C . GLY A 1 104 ? -8.935 2.213 19.969 1.00 76.69 104 GLY A C 1
ATOM 755 O O . GLY A 1 104 ? -8.982 1.722 21.100 1.00 76.69 104 GLY A O 1
ATOM 756 N N . HIS A 1 105 ? -8.229 1.640 18.985 1.00 79.69 105 HIS A N 1
ATOM 757 C CA . HIS A 1 105 ? -7.492 0.385 19.160 1.00 79.69 105 HIS A CA 1
ATOM 758 C C . HIS A 1 105 ? -6.335 0.533 20.147 1.00 79.69 105 HIS A C 1
ATOM 760 O O . HIS A 1 105 ? -5.700 1.589 20.237 1.00 79.69 105 HIS A O 1
ATOM 766 N N . ALA A 1 106 ? -6.017 -0.556 20.849 1.00 8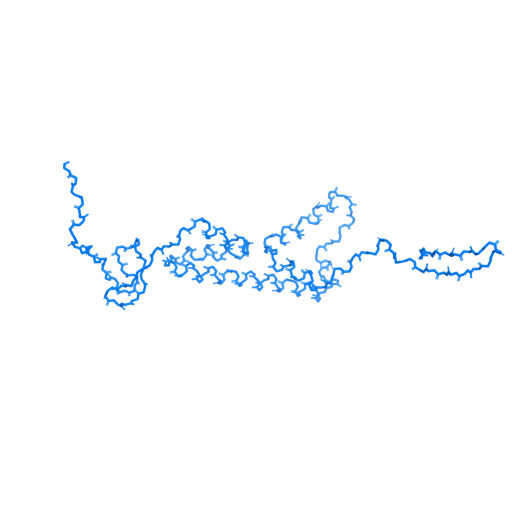5.38 106 ALA A N 1
ATOM 767 C CA . ALA A 1 106 ? -4.834 -0.643 21.699 1.00 85.38 106 ALA A CA 1
ATOM 768 C C . ALA A 1 106 ? -3.542 -0.471 20.880 1.00 85.38 106 ALA A C 1
ATOM 770 O O . ALA A 1 106 ? -3.485 -0.809 19.695 1.00 85.38 106 ALA A O 1
ATOM 771 N N . ARG A 1 107 ? -2.470 0.014 21.523 1.00 86.94 107 ARG A N 1
ATOM 772 C CA . ARG A 1 107 ? -1.188 0.320 20.860 1.00 86.94 107 ARG A CA 1
ATOM 773 C C . ARG A 1 107 ? -0.616 -0.865 20.070 1.00 86.94 107 ARG A C 1
ATOM 775 O O . ARG A 1 107 ? -0.085 -0.648 18.988 1.00 86.94 107 ARG A O 1
ATOM 782 N N . ARG A 1 108 ? -0.764 -2.097 20.577 1.00 91.31 108 ARG A N 1
ATOM 783 C CA . ARG A 1 108 ? -0.313 -3.325 19.894 1.00 91.31 108 ARG A CA 1
ATOM 784 C C . ARG A 1 108 ? -1.034 -3.538 18.563 1.00 91.31 108 ARG A C 1
ATOM 786 O O . ARG A 1 108 ? -0.378 -3.613 17.534 1.00 91.31 108 ARG A O 1
ATOM 793 N N . ALA A 1 109 ? -2.364 -3.485 18.574 1.00 88.25 109 ALA A N 1
ATOM 794 C CA . ALA A 1 109 ? -3.160 -3.624 17.360 1.00 88.25 109 ALA A CA 1
ATOM 795 C C . ALA A 1 109 ? -2.844 -2.519 16.335 1.00 88.25 109 ALA A C 1
ATOM 797 O O . ALA A 1 109 ? -2.767 -2.793 15.143 1.00 88.25 109 ALA A O 1
ATOM 798 N N . ARG A 1 110 ? -2.594 -1.273 16.771 1.00 91.25 110 ARG A N 1
ATOM 799 C CA . ARG A 1 110 ? -2.168 -0.201 15.847 1.00 91.25 110 ARG A CA 1
ATOM 800 C C . ARG A 1 110 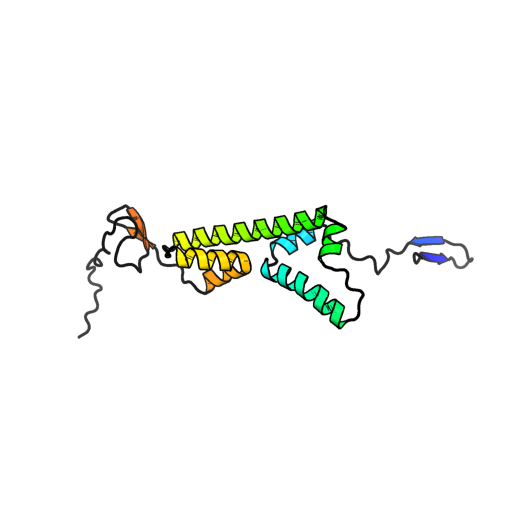? -0.844 -0.525 15.153 1.00 91.25 110 ARG A C 1
ATOM 802 O O . ARG A 1 110 ? -0.706 -0.236 13.970 1.00 91.25 110 ARG A O 1
ATOM 809 N N . ILE A 1 111 ? 0.115 -1.110 15.875 1.00 93.62 111 ILE A N 1
ATOM 810 C CA . ILE A 1 111 ? 1.414 -1.513 15.314 1.00 93.62 111 ILE A CA 1
ATOM 811 C C . ILE A 1 111 ? 1.229 -2.659 14.317 1.00 93.62 111 ILE A C 1
ATOM 813 O O . ILE A 1 111 ? 1.756 -2.577 13.213 1.00 93.62 111 ILE A O 1
ATOM 817 N N . GLU A 1 112 ? 0.440 -3.679 14.662 1.00 93.62 112 GLU A N 1
ATOM 818 C CA . GLU A 1 112 ? 0.137 -4.804 13.764 1.00 93.62 112 GLU A CA 1
ATOM 819 C C . GLU A 1 112 ? -0.477 -4.318 12.444 1.00 93.62 112 GLU A C 1
ATOM 821 O O . GLU A 1 112 ? -0.012 -4.684 11.366 1.00 93.62 112 GLU A O 1
ATOM 826 N N . TRP A 1 113 ? -1.457 -3.412 12.511 1.00 92.31 113 TRP A N 1
ATOM 827 C CA . TRP A 1 113 ? -2.083 -2.841 11.317 1.00 92.31 113 TRP A CA 1
ATOM 828 C C . TRP A 1 113 ? -1.179 -1.878 10.546 1.00 92.31 113 TRP A C 1
ATOM 830 O O . TRP A 1 113 ? -1.266 -1.817 9.322 1.00 92.31 113 TRP A O 1
ATOM 840 N N . ALA A 1 114 ? -0.289 -1.149 11.222 1.00 93.25 114 ALA A N 1
ATOM 841 C CA . ALA A 1 114 ? 0.710 -0.322 10.550 1.00 93.25 114 ALA A CA 1
ATOM 842 C C . ALA A 1 114 ? 1.719 -1.183 9.773 1.00 93.25 114 ALA A C 1
ATOM 844 O O . ALA A 1 114 ? 2.026 -0.867 8.625 1.00 93.25 114 ALA A O 1
ATOM 845 N N . ILE A 1 115 ? 2.180 -2.297 10.357 1.00 92.50 115 ILE A N 1
ATOM 846 C CA . ILE A 1 115 ? 3.050 -3.273 9.683 1.00 92.50 115 ILE A CA 1
ATOM 847 C C . ILE A 1 115 ? 2.311 -3.907 8.501 1.00 92.50 115 ILE A C 1
ATOM 849 O O . ILE A 1 115 ? 2.858 -3.972 7.401 1.00 92.50 115 ILE A O 1
ATOM 853 N N . ALA A 1 116 ? 1.052 -4.312 8.688 1.00 90.44 116 ALA A N 1
ATOM 854 C CA . ALA A 1 116 ? 0.233 -4.845 7.604 1.00 90.44 116 ALA A CA 1
ATOM 855 C C . ALA A 1 116 ? 0.075 -3.827 6.459 1.00 90.44 116 ALA A C 1
ATOM 857 O O . ALA A 1 116 ? 0.277 -4.178 5.300 1.00 90.44 116 ALA A O 1
ATOM 858 N N . GLY A 1 117 ? -0.207 -2.557 6.772 1.00 89.88 117 GLY A N 1
ATOM 859 C CA . GLY A 1 117 ? -0.292 -1.475 5.788 1.00 89.88 117 GLY A CA 1
ATOM 860 C C . GLY A 1 117 ? 1.033 -1.188 5.076 1.00 89.88 117 GLY A C 1
ATOM 861 O O . GLY A 1 117 ? 1.029 -0.897 3.885 1.00 89.88 117 GLY A O 1
ATOM 862 N N . PHE A 1 118 ? 2.170 -1.322 5.763 1.00 90.62 118 PHE A N 1
ATOM 863 C CA . PHE A 1 118 ? 3.494 -1.201 5.147 1.00 90.62 118 PHE A CA 1
ATOM 864 C C . PHE A 1 118 ? 3.759 -2.331 4.143 1.00 90.62 118 PHE A C 1
ATOM 866 O O . PHE A 1 118 ? 4.184 -2.079 3.019 1.00 90.62 118 PHE A O 1
ATOM 873 N N . LEU A 1 119 ? 3.490 -3.580 4.532 1.00 87.81 119 LEU A N 1
ATOM 874 C CA . LEU A 1 119 ? 3.797 -4.757 3.716 1.00 87.81 119 LEU A CA 1
ATOM 875 C C . LEU A 1 119 ? 2.836 -4.907 2.532 1.00 87.81 119 LEU A C 1
ATOM 877 O O . LEU A 1 119 ? 3.265 -5.151 1.404 1.00 87.81 119 LEU A O 1
ATOM 881 N N . LEU A 1 120 ? 1.535 -4.753 2.773 1.00 88.00 120 LEU A N 1
ATOM 882 C CA . LEU A 1 120 ? 0.485 -4.945 1.768 1.00 88.00 120 LEU A CA 1
ATOM 883 C C . LEU A 1 120 ? 0.177 -3.661 0.978 1.00 88.00 120 LEU A C 1
ATOM 885 O O . LEU A 1 120 ? -0.556 -3.714 -0.009 1.00 88.00 120 LEU A O 1
ATOM 889 N N . GLY A 1 121 ? 0.704 -2.507 1.397 1.00 88.12 121 GLY A N 1
ATOM 890 C CA . GLY A 1 121 ? 0.405 -1.213 0.785 1.00 88.12 121 GLY A CA 1
ATOM 891 C C . GLY A 1 121 ? -1.093 -0.893 0.824 1.00 88.12 121 GLY A C 1
ATOM 892 O O . GLY A 1 121 ? -1.781 -1.133 1.821 1.00 88.12 121 GLY A O 1
ATOM 893 N N . LEU A 1 122 ? -1.623 -0.397 -0.298 1.00 86.00 122 LEU A N 1
ATOM 894 C CA . LEU A 1 122 ? -3.038 -0.041 -0.434 1.00 86.00 122 LEU A CA 1
ATOM 895 C C . LEU A 1 122 ? -3.979 -1.242 -0.236 1.00 86.00 122 LEU A C 1
ATOM 897 O O . LEU A 1 122 ? -5.060 -1.082 0.327 1.00 86.00 122 LEU A O 1
ATOM 901 N N . ALA A 1 123 ? -3.566 -2.451 -0.629 1.00 86.94 123 ALA A N 1
ATOM 902 C CA . ALA A 1 123 ? -4.372 -3.655 -0.433 1.00 86.94 123 ALA A CA 1
ATOM 903 C C . ALA A 1 123 ? -4.604 -3.947 1.058 1.00 86.94 123 ALA A C 1
ATOM 905 O O . ALA A 1 123 ? -5.704 -4.336 1.443 1.00 86.94 123 ALA A O 1
ATOM 906 N N . GLY A 1 124 ? -3.610 -3.679 1.912 1.00 87.12 124 GLY A N 1
ATOM 907 C CA . GLY A 1 124 ? -3.763 -3.773 3.366 1.00 87.12 124 GLY A CA 1
ATOM 908 C C . GLY A 1 124 ? -4.781 -2.769 3.902 1.00 87.12 124 GLY A C 1
ATOM 909 O O . GLY A 1 124 ? -5.528 -3.076 4.831 1.00 87.12 124 GLY A O 1
ATOM 910 N N . ILE A 1 125 ? -4.861 -1.594 3.266 1.00 87.19 125 ILE A N 1
ATOM 911 C CA . ILE A 1 125 ? -5.856 -0.575 3.599 1.00 87.19 125 ILE A CA 1
ATOM 912 C C . ILE A 1 125 ? -7.266 -1.047 3.276 1.00 87.19 125 ILE A C 1
ATOM 914 O O . ILE A 1 125 ? -8.141 -1.020 4.141 1.00 87.19 125 ILE A O 1
ATOM 918 N N . VAL A 1 126 ? -7.471 -1.528 2.054 1.00 90.12 126 VAL A N 1
ATOM 919 C CA . VAL A 1 126 ? -8.760 -2.070 1.615 1.00 90.12 126 VAL A CA 1
ATOM 920 C C . VAL A 1 126 ? -9.172 -3.254 2.488 1.00 90.12 126 VAL A C 1
ATOM 922 O O . VAL A 1 126 ? -10.295 -3.281 2.985 1.00 90.12 126 VAL A O 1
ATOM 925 N N . LEU A 1 127 ? -8.250 -4.182 2.762 1.00 89.88 127 LEU A N 1
ATOM 926 C CA . LEU A 1 127 ? -8.508 -5.349 3.604 1.00 89.88 127 LEU A CA 1
ATOM 927 C C . LEU A 1 127 ? -8.972 -4.952 5.010 1.00 89.88 127 LEU A C 1
ATOM 929 O O . LEU A 1 127 ? -9.926 -5.531 5.524 1.00 89.88 127 LEU A O 1
ATOM 933 N N . PHE A 1 128 ? -8.344 -3.945 5.622 1.00 89.31 128 PHE A N 1
ATOM 934 C CA . PHE A 1 128 ? -8.776 -3.431 6.920 1.00 89.31 128 PHE A CA 1
ATOM 935 C C . PHE A 1 128 ? -10.231 -2.951 6.888 1.00 89.31 128 PHE A C 1
ATOM 937 O O . PHE A 1 128 ? -11.007 -3.328 7.764 1.00 89.31 128 PHE A O 1
ATOM 944 N N . PHE A 1 129 ? -10.617 -2.166 5.877 1.00 90.00 129 PHE A N 1
ATOM 945 C CA . PHE A 1 129 ? -11.994 -1.681 5.734 1.00 90.00 129 PHE A CA 1
ATOM 946 C C . PHE A 1 129 ? -12.991 -2.802 5.424 1.00 90.00 129 PHE A C 1
ATOM 948 O O . PHE A 1 129 ? -14.117 -2.757 5.908 1.00 90.00 129 PHE A O 1
ATOM 955 N N . CYS A 1 130 ? -12.590 -3.826 4.670 1.00 90.31 130 CYS A N 1
ATOM 956 C CA . CYS A 1 130 ? -13.439 -4.989 4.411 1.00 90.31 130 CYS A CA 1
ATOM 957 C C . CYS A 1 130 ? -13.673 -5.829 5.673 1.00 90.31 130 CYS A C 1
ATOM 959 O O . CYS A 1 130 ? -14.777 -6.315 5.896 1.00 90.31 130 CYS A O 1
ATOM 961 N N . LEU A 1 131 ? -12.641 -6.002 6.504 1.00 88.19 131 LEU A N 1
ATOM 962 C CA . LEU A 1 131 ? -12.725 -6.811 7.721 1.00 88.19 131 LEU A CA 1
ATOM 963 C C . LEU A 1 131 ? -13.359 -6.063 8.898 1.00 88.19 131 LEU A C 1
ATOM 965 O O . LEU A 1 131 ? -13.821 -6.693 9.851 1.00 88.19 131 LEU A O 1
ATOM 969 N N . ARG A 1 132 ? -13.353 -4.727 8.886 1.00 83.56 132 ARG A N 1
ATOM 970 C CA . ARG A 1 132 ? -13.834 -3.912 10.004 1.00 83.56 132 ARG A CA 1
ATOM 971 C C . ARG A 1 132 ? -15.059 -3.107 9.616 1.00 83.56 132 ARG A C 1
ATOM 973 O O . ARG A 1 132 ? -14.988 -2.152 8.851 1.00 83.56 132 ARG A O 1
ATOM 980 N N . ARG A 1 133 ? -16.174 -3.421 10.275 1.00 78.94 133 ARG A N 1
ATOM 981 C CA . ARG A 1 133 ? -17.339 -2.541 10.295 1.00 78.94 133 ARG A CA 1
ATOM 982 C C . ARG A 1 133 ? -16.944 -1.219 10.958 1.00 78.94 133 ARG A C 1
ATOM 984 O O . ARG A 1 133 ? -16.365 -1.219 12.044 1.00 78.94 133 ARG A O 1
ATOM 991 N N . ILE A 1 134 ? -17.219 -0.103 10.285 1.00 78.12 134 ILE A N 1
ATOM 992 C CA . ILE A 1 134 ? -16.983 1.235 10.837 1.00 78.12 134 ILE A CA 1
ATOM 993 C C . ILE A 1 134 ? -17.895 1.386 12.066 1.00 78.12 134 ILE A C 1
ATOM 995 O O . ILE A 1 134 ? -19.111 1.259 11.910 1.00 78.12 134 ILE A O 1
ATOM 999 N N . PRO A 1 135 ? -17.347 1.610 13.276 1.00 77.31 135 PRO A N 1
ATOM 1000 C CA . PRO A 1 135 ? -18.150 1.709 14.481 1.00 77.31 135 PRO A CA 1
ATOM 1001 C C . PRO A 1 135 ? -19.010 2.968 14.416 1.00 77.31 135 PRO A C 1
ATOM 1003 O O . PRO A 1 135 ? -18.520 4.045 14.052 1.00 77.31 135 PRO A O 1
ATOM 1006 N N . ALA A 1 136 ? -20.280 2.834 14.793 1.00 81.06 136 ALA A N 1
ATOM 1007 C CA . ALA A 1 136 ? -21.157 3.980 14.954 1.00 81.06 136 ALA A CA 1
ATOM 1008 C C . ALA A 1 136 ? -20.579 4.912 16.029 1.00 81.06 136 ALA A C 1
ATOM 1010 O O . ALA A 1 136 ? -20.042 4.464 17.048 1.00 81.06 136 ALA A O 1
ATOM 1011 N N . ARG A 1 137 ? -20.646 6.220 15.772 1.00 84.38 137 ARG A N 1
ATOM 1012 C CA . ARG A 1 137 ? -20.171 7.251 16.695 1.00 84.38 137 ARG A CA 1
ATOM 1013 C C . ARG A 1 137 ? -21.276 8.233 17.001 1.00 84.38 137 ARG A C 1
ATOM 1015 O O . ARG A 1 137 ? -21.957 8.690 16.089 1.00 84.38 137 ARG A O 1
ATOM 1022 N N . GLU A 1 138 ? -21.345 8.630 18.258 1.00 86.69 138 GLU A N 1
ATOM 1023 C CA . GLU A 1 138 ? -22.271 9.641 18.753 1.00 86.69 138 GLU A CA 1
ATOM 1024 C C . GLU A 1 138 ? -21.531 10.688 19.588 1.00 86.69 138 GLU A C 1
ATOM 1026 O O . GLU A 1 138 ? -20.384 10.490 20.001 1.00 86.69 138 GLU A O 1
ATOM 1031 N N . THR A 1 139 ? -22.168 11.829 19.818 1.00 87.06 139 THR A N 1
ATOM 1032 C CA . THR A 1 139 ? -21.618 12.886 20.668 1.00 87.06 139 THR A CA 1
ATOM 1033 C C . THR A 1 139 ? -21.852 12.524 22.132 1.00 87.06 139 THR A C 1
ATOM 1035 O O . THR A 1 139 ? -22.985 12.312 22.540 1.00 87.06 139 THR A O 1
ATOM 1038 N N . CYS A 1 140 ? -20.788 12.458 22.933 1.00 87.00 140 CYS A N 1
ATOM 1039 C CA . CYS A 1 140 ? -20.900 12.201 24.365 1.00 87.00 140 CYS A CA 1
ATOM 1040 C C . CYS A 1 140 ? -21.576 13.383 25.074 1.00 87.00 140 CYS A C 1
ATOM 1042 O O . CYS A 1 140 ? -21.082 14.505 24.984 1.00 87.00 140 CYS A O 1
ATOM 1044 N N . GLU A 1 141 ? -22.635 13.125 25.841 1.00 85.25 141 GLU A N 1
ATOM 1045 C CA . GLU A 1 141 ? -23.350 14.158 26.608 1.00 85.25 141 GLU A CA 1
ATOM 1046 C C . GLU A 1 141 ? -22.497 14.779 27.725 1.00 85.25 141 GLU A C 1
ATOM 1048 O O . GLU A 1 141 ? -22.662 15.948 28.056 1.00 85.25 141 GLU A O 1
ATOM 1053 N N . GLY A 1 142 ? -21.536 14.027 28.274 1.00 86.25 142 GLY A N 1
ATOM 1054 C CA . GLY A 1 142 ? -20.674 14.512 29.354 1.00 86.25 142 GLY A CA 1
ATOM 1055 C C . GLY A 1 142 ? -19.563 15.465 28.899 1.00 86.25 142 GLY A C 1
ATOM 1056 O O . GLY A 1 142 ? -19.246 16.416 29.605 1.00 86.25 142 GLY A O 1
ATOM 1057 N N . CYS A 1 143 ? -18.935 15.219 27.741 1.00 88.62 143 CYS A N 1
ATOM 1058 C CA . CYS A 1 143 ? -17.770 15.999 27.285 1.00 88.62 143 CYS A CA 1
ATOM 1059 C C . CYS A 1 143 ? -17.907 16.628 25.891 1.00 88.62 143 CYS A C 1
ATOM 1061 O O . CYS A 1 143 ? -16.991 17.318 25.444 1.00 88.62 143 CYS A O 1
ATOM 1063 N N . GLY A 1 144 ? -18.999 16.361 25.170 1.00 85.69 144 GLY A N 1
ATOM 1064 C CA . GLY A 1 144 ? -19.262 16.885 23.826 1.00 85.69 144 GLY A CA 1
ATOM 1065 C C . GLY A 1 144 ? -18.388 16.298 22.710 1.00 85.69 144 GLY A C 1
ATOM 1066 O O . GLY A 1 144 ? -18.490 16.723 21.560 1.00 85.69 144 GLY A O 1
ATOM 1067 N N . ARG A 1 145 ? -17.509 15.329 23.003 1.00 87.25 145 ARG A N 1
ATOM 1068 C CA . ARG A 1 145 ? -16.643 14.687 21.996 1.00 87.25 145 ARG A CA 1
ATOM 1069 C C . ARG A 1 145 ? -17.317 13.466 21.380 1.00 87.25 145 ARG A C 1
ATOM 1071 O O . ARG A 1 145 ? -18.111 12.794 22.033 1.00 87.25 145 ARG A O 1
ATOM 1078 N N . ARG A 1 146 ? -16.960 13.141 20.132 1.00 86.50 146 ARG A N 1
ATOM 1079 C CA . ARG A 1 146 ? -17.430 11.912 19.472 1.00 86.50 146 ARG A CA 1
ATOM 1080 C C . ARG A 1 146 ? -16.856 10.681 20.179 1.00 86.50 146 ARG A C 1
ATOM 1082 O O . ARG A 1 146 ? -15.635 10.546 20.237 1.00 86.50 146 ARG A O 1
ATOM 1089 N N . ARG A 1 147 ? -17.731 9.793 20.653 1.00 85.44 147 ARG A N 1
ATOM 1090 C CA . ARG A 1 147 ? -17.407 8.484 21.239 1.00 85.44 147 ARG A CA 1
ATOM 1091 C C . ARG A 1 147 ? -17.942 7.349 20.365 1.00 85.44 147 ARG A C 1
ATOM 1093 O O . ARG A 1 147 ? -18.819 7.571 19.534 1.00 85.44 147 ARG A O 1
ATOM 1100 N N . VAL A 1 148 ? -17.402 6.147 20.542 1.00 85.38 148 VAL A N 1
ATOM 1101 C CA . VAL A 1 148 ? -17.892 4.919 19.894 1.00 85.38 148 VAL A CA 1
ATOM 1102 C C . VAL A 1 148 ? -19.103 4.384 20.662 1.00 85.38 148 VAL A C 1
ATOM 1104 O O . VAL A 1 148 ? -19.039 4.304 21.883 1.00 85.38 148 VAL A O 1
ATOM 1107 N N . VAL A 1 149 ? -20.177 4.026 19.947 1.00 82.38 149 VAL A N 1
ATOM 1108 C CA . VAL A 1 149 ? -21.445 3.539 20.531 1.00 82.38 149 VAL A CA 1
ATOM 1109 C C . VAL A 1 149 ? -21.282 2.173 21.209 1.00 82.38 149 VAL A C 1
ATOM 1111 O O . VAL A 1 149 ? -21.849 1.947 22.266 1.00 82.38 149 VAL A O 1
ATOM 1114 N N . ASP A 1 150 ? -20.443 1.292 20.661 1.00 80.62 150 ASP A N 1
ATOM 1115 C CA . ASP A 1 150 ? -20.231 -0.073 21.179 1.00 80.62 150 ASP A CA 1
ATOM 1116 C C . ASP A 1 150 ? -19.403 -0.145 22.484 1.00 80.62 150 ASP A C 1
ATOM 1118 O O . ASP A 1 150 ? -18.937 -1.222 22.858 1.00 80.62 150 ASP A O 1
ATOM 1122 N N . ARG A 1 151 ? -19.127 0.980 23.159 1.00 78.38 151 ARG A N 1
ATOM 1123 C CA . ARG A 1 151 ? -18.395 0.994 24.436 1.00 78.38 151 ARG A CA 1
ATOM 1124 C C . ARG A 1 151 ? -19.274 1.516 25.558 1.00 78.38 151 ARG A C 1
ATOM 1126 O O . ARG A 1 151 ? -19.880 2.573 25.420 1.00 78.38 151 ARG A O 1
ATOM 1133 N N . ASP A 1 152 ? -19.210 0.834 26.697 1.00 82.31 152 ASP A N 1
ATOM 1134 C CA . ASP A 1 152 ? -19.971 1.190 27.899 1.00 82.31 152 ASP A CA 1
ATOM 1135 C C . ASP A 1 152 ? -19.568 2.558 28.471 1.00 82.31 152 ASP A C 1
ATOM 1137 O O . ASP A 1 152 ? -20.393 3.264 29.047 1.00 82.31 152 ASP A O 1
ATOM 1141 N N . GLU A 1 153 ? -18.310 2.965 28.270 1.00 86.88 153 GLU A N 1
ATOM 1142 C CA . GLU A 1 153 ? -17.746 4.215 28.779 1.00 86.88 153 GLU A CA 1
ATOM 1143 C C . GLU A 1 153 ? -17.125 5.072 27.668 1.00 86.88 153 GLU A C 1
ATOM 1145 O O . GLU A 1 153 ? -16.545 4.590 26.687 1.00 86.88 153 GLU A O 1
ATOM 1150 N N . CYS A 1 154 ? -17.200 6.390 27.847 1.00 85.31 154 CYS A N 1
ATOM 1151 C CA . CYS A 1 154 ? -16.573 7.351 26.955 1.00 85.31 154 CYS A CA 1
ATOM 1152 C C . CYS A 1 154 ? -15.041 7.259 27.026 1.00 85.31 154 CYS A C 1
ATOM 1154 O O . CYS A 1 154 ? -14.439 7.508 28.066 1.00 85.31 154 CYS A O 1
ATOM 1156 N N . GLU A 1 155 ? -14.393 7.041 25.882 1.00 83.50 155 GLU A N 1
ATOM 1157 C CA . GLU A 1 155 ? -12.927 6.974 25.760 1.00 83.50 155 GLU A CA 1
ATOM 1158 C C . GLU A 1 155 ? -12.185 8.274 26.143 1.00 83.50 155 GLU A C 1
ATOM 1160 O O . GLU A 1 155 ? -10.966 8.257 26.303 1.00 83.50 155 GLU A O 1
ATOM 1165 N N . HIS A 1 156 ? -12.902 9.399 26.278 1.00 85.94 156 HIS A N 1
ATOM 1166 C CA . HIS A 1 156 ? -12.323 10.708 26.614 1.00 85.94 156 HIS A CA 1
ATOM 1167 C C . HIS A 1 156 ? -12.493 11.088 28.085 1.00 85.94 156 HIS A C 1
ATOM 1169 O O . HIS A 1 156 ? -11.561 11.625 28.674 1.00 85.94 156 HIS A O 1
ATOM 1175 N N . CYS A 1 157 ? -13.683 10.877 28.656 1.00 87.44 157 CYS A N 1
ATOM 1176 C CA . CYS A 1 157 ? -14.017 11.324 30.015 1.00 87.44 157 CYS A CA 1
ATOM 1177 C C . CYS A 1 157 ? -14.415 10.194 30.973 1.00 87.44 157 CYS A C 1
ATOM 1179 O O . CYS A 1 157 ? -14.649 10.474 32.141 1.00 87.44 157 CYS A O 1
ATOM 1181 N N . GLY A 1 158 ? -14.532 8.951 30.497 1.00 86.81 158 GLY A N 1
ATOM 1182 C CA . GLY A 1 158 ? -14.990 7.812 31.299 1.00 86.81 158 GLY A CA 1
ATOM 1183 C C . GLY A 1 158 ? -16.482 7.836 31.644 1.00 86.81 158 GLY A C 1
ATOM 1184 O O . GLY A 1 158 ? -16.946 6.973 32.376 1.00 86.81 158 GLY A O 1
ATOM 1185 N N . ALA A 1 159 ? -17.256 8.806 31.139 1.00 86.00 159 ALA A N 1
ATOM 1186 C CA . ALA A 1 159 ? -18.689 8.860 31.414 1.00 86.00 159 ALA A CA 1
ATOM 1187 C C . ALA A 1 159 ? -19.398 7.622 30.830 1.00 86.00 159 ALA A C 1
ATOM 1189 O O . ALA A 1 159 ? -19.172 7.320 29.647 1.00 86.00 159 ALA A O 1
ATOM 1190 N N . PRO A 1 160 ? -20.258 6.940 31.608 1.00 84.19 160 PRO A N 1
ATOM 1191 C CA . PRO A 1 160 ? -21.003 5.789 31.122 1.00 84.19 160 PRO A CA 1
ATOM 1192 C C . PRO A 1 160 ? -21.980 6.185 30.007 1.00 84.19 160 PRO A C 1
ATOM 1194 O O . PRO A 1 160 ? -22.277 7.366 29.775 1.00 84.19 160 PRO A O 1
ATOM 1197 N N . PHE A 1 161 ? -22.467 5.197 29.266 1.00 78.88 161 PHE A N 1
ATOM 1198 C CA . PHE A 1 161 ? -23.553 5.407 28.320 1.00 78.88 161 PHE A CA 1
ATOM 1199 C C . PHE A 1 161 ? -24.806 5.891 29.056 1.00 78.88 161 PHE A C 1
ATOM 1201 O O . PHE A 1 161 ? -25.152 5.368 30.116 1.00 78.88 161 PHE A O 1
ATOM 1208 N N . ALA A 1 162 ? -25.472 6.912 28.511 1.00 71.44 162 ALA A N 1
ATOM 1209 C CA . ALA A 1 162 ? -26.745 7.348 29.060 1.00 71.44 162 ALA A CA 1
ATOM 1210 C C . ALA A 1 162 ? -27.750 6.218 28.824 1.00 71.44 162 ALA A C 1
ATOM 1212 O O . ALA A 1 162 ? -27.826 5.684 27.714 1.00 71.44 162 ALA A O 1
ATOM 1213 N N . SER A 1 163 ? -28.494 5.828 29.859 1.00 66.81 163 SER A N 1
ATOM 1214 C CA . SER A 1 163 ? -29.605 4.895 29.681 1.00 66.81 163 SER A CA 1
ATOM 1215 C C . SER A 1 163 ? -30.556 5.480 28.643 1.00 66.81 163 SER A C 1
ATOM 1217 O O . SER A 1 163 ? -30.902 6.659 28.748 1.00 66.81 163 SER A O 1
ATOM 1219 N N . THR A 1 164 ? -30.960 4.679 27.657 1.00 67.56 164 THR A N 1
ATOM 1220 C CA . THR A 1 164 ? -31.911 5.094 26.622 1.00 67.56 164 THR A CA 1
ATOM 1221 C C . THR A 1 164 ? -33.092 5.817 27.263 1.00 67.56 164 THR A C 1
ATOM 1223 O O . THR A 1 164 ? -33.696 5.303 28.208 1.00 67.56 164 THR A O 1
ATOM 1226 N N . SER A 1 165 ? -33.387 7.026 26.780 1.00 65.62 165 SER A N 1
ATOM 1227 C CA . SER A 1 165 ? -34.582 7.773 27.173 1.00 65.62 165 SER A CA 1
ATOM 1228 C C . SER A 1 165 ? -35.795 6.858 27.024 1.00 65.62 165 SER A C 1
ATOM 1230 O O . SER A 1 165 ? -36.002 6.321 25.938 1.00 65.62 165 SER A O 1
ATOM 1232 N N . ARG A 1 166 ? -36.584 6.682 28.092 1.00 68.62 166 ARG A N 1
ATOM 1233 C CA . ARG A 1 166 ? -37.831 5.911 28.044 1.00 68.62 166 ARG A CA 1
ATOM 1234 C C . ARG A 1 166 ? -38.842 6.656 27.181 1.00 68.62 166 ARG A C 1
ATOM 1236 O O . ARG A 1 166 ? -39.599 7.486 27.675 1.00 68.62 166 ARG A O 1
ATOM 1243 N N . ASP A 1 167 ? -38.816 6.403 25.882 1.00 79.19 167 ASP A N 1
ATOM 1244 C CA . ASP A 1 167 ? -39.701 7.030 24.898 1.00 79.19 167 ASP A CA 1
ATOM 1245 C C . ASP A 1 167 ? -41.038 6.283 24.739 1.00 79.19 167 ASP A C 1
ATOM 1247 O O . ASP A 1 167 ? -41.899 6.701 23.968 1.00 79.19 167 ASP A O 1
ATOM 1251 N N . GLY A 1 168 ? -41.237 5.207 25.508 1.00 75.62 168 GLY A N 1
ATOM 1252 C CA . GLY A 1 168 ? -42.433 4.368 25.451 1.00 75.62 168 GLY A CA 1
ATOM 1253 C C . GLY A 1 168 ? -42.383 3.286 24.369 1.00 75.62 168 GLY A C 1
ATOM 1254 O O . GLY A 1 168 ? -43.368 2.573 24.201 1.00 75.62 168 GLY A O 1
ATOM 1255 N N . THR A 1 169 ? -41.251 3.120 23.674 1.00 75.88 169 THR A N 1
ATOM 1256 C CA . THR A 1 169 ? -41.049 2.091 22.632 1.00 75.88 169 THR A CA 1
ATOM 1257 C C . THR A 1 169 ? -40.415 0.800 23.175 1.00 75.88 169 THR A C 1
ATOM 1259 O O . THR A 1 169 ? -39.929 -0.044 22.422 1.00 75.88 169 THR A O 1
ATOM 1262 N N . GLU A 1 170 ? -40.391 0.629 24.495 1.00 82.94 170 GLU A N 1
ATOM 1263 C CA . GLU A 1 170 ? -39.773 -0.518 25.163 1.00 82.94 170 GLU A CA 1
ATOM 1264 C C . GLU A 1 170 ? -40.646 -1.777 25.003 1.00 82.94 170 GLU A C 1
ATOM 1266 O O . GLU A 1 170 ? -41.803 -1.807 25.424 1.00 82.94 170 GLU A O 1
ATOM 1271 N N . ILE A 1 171 ? -40.096 -2.836 24.395 1.00 78.50 171 ILE A N 1
ATOM 1272 C CA . ILE A 1 171 ? -40.761 -4.143 24.275 1.00 78.50 171 ILE A CA 1
ATOM 1273 C C . ILE A 1 171 ? -40.399 -4.981 25.503 1.00 78.50 171 ILE A C 1
ATOM 1275 O O . ILE A 1 171 ? -39.259 -5.424 25.646 1.00 78.50 171 ILE A O 1
ATOM 1279 N N . PHE A 1 172 ? -41.372 -5.236 26.374 1.00 80.25 172 PHE A N 1
ATOM 1280 C CA . PHE A 1 172 ? -41.217 -6.164 27.493 1.00 80.25 172 PHE A CA 1
ATOM 1281 C C . PHE A 1 172 ? -41.575 -7.578 27.023 1.00 80.25 172 PHE A C 1
ATOM 1283 O O . PHE A 1 172 ? -42.698 -7.819 26.581 1.00 80.25 172 PHE A O 1
ATOM 1290 N N . ALA A 1 173 ? -40.618 -8.509 27.079 1.00 66.62 173 ALA A N 1
ATOM 1291 C CA . ALA A 1 173 ? -40.908 -9.923 26.857 1.00 66.62 173 ALA A CA 1
ATOM 1292 C C . ALA A 1 173 ? -41.722 -10.463 28.046 1.00 66.62 173 ALA A C 1
ATOM 1294 O O . ALA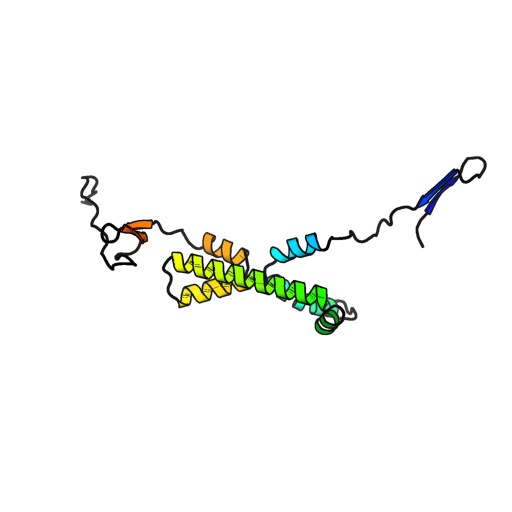 A 1 173 ? -41.346 -10.227 29.196 1.00 66.62 173 ALA A O 1
ATOM 1295 N N . ALA A 1 174 ? -42.843 -11.123 27.741 1.00 64.81 174 ALA A N 1
ATOM 1296 C CA . ALA A 1 174 ? -43.755 -11.736 28.708 1.00 64.81 174 ALA A CA 1
ATOM 1297 C C . ALA A 1 174 ? -43.240 -13.086 29.223 1.00 64.81 174 ALA A C 1
ATOM 1299 O O . ALA A 1 174 ? -42.598 -13.811 28.426 1.00 64.81 174 ALA A O 1
#

Foldseek 3Di:
DFDWDFDADPVRHTPDIDGDDPPPPPPPCDPVNVLVVLLVDFLQNVVVCLVVVQVVCVVVVHPDDRSVNVCVVCVVVNVVSVVSLQVLLQVQLVVQLVVVVVVVDDPVVNNVLSVQCSRGPVVSVVVCPVVDDDFDWDQDPVPRDIAGPPDQAGPPPRHGDDDPDPPVPDDDDD

Secondary structure (DSSP, 8-state):
---EEEEE-TTS-EEEEEEPPPTTPPP---HHHHHHHHHHS-HHHHHHHHHHHHHHHHHTT-----HHHHHHH-HHHHHHHHHHHHHHHHHHHHHHHHHHHHTT--HHHHHHHHHHHHHHTHHHHHHHHHHSPPPPEEE-TTT-SEEETT-SB-TTT-PBPPP----S------

Radius of gyration: 30.18 Å; Cα contacts (8 Å, |Δi|>4): 157; chains: 1; bounding box: 69×39×97 Å

pLDDT: mean 81.46, std 7.81, range [55.56, 93.62]

Nearest PDB structures (foldseek):
  2ebq-assembly1_A  TM=5.957E-01  e=7.324E-01  Homo sapiens
  3b08-assembly3_H  TM=6.239E-01  e=9.439E-01  Mus musculus
  7uhy-assembly1_B-2  TM=4.601E-01  e=2.956E+00  Homo sapiens

Sequence (174 aa):
MPEQFVEIALDGSTMRTRELPSLNAPARVGYGSMIGLGALTPPSFVAAVTIAQPLFGALQNLPSRSPVESFMDNPGPNSAFVLTLLMTGAICAGLMGRVTGHFGHARRA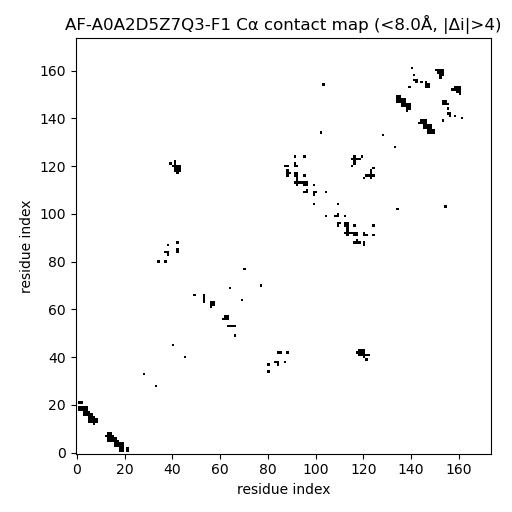RIEWAIAGFLLGLAGIVLFFCLRRIPARETCEGCGRRRVVDRDECEHCGAPFASTSRDGTEIFAA

Solvent-accessible surface area (backbone atoms only — not comparable to full-atom values): 10381 Å² total; per-residue (Å²): 130,87,64,66,49,71,45,63,44,99,87,70,46,79,74,45,80,45,78,55,77,63,92,78,58,74,77,82,74,48,70,66,58,55,51,56,53,52,72,70,51,24,47,48,54,54,55,47,47,68,57,45,49,54,54,52,26,58,75,67,73,44,91,62,73,51,74,63,57,61,39,67,77,42,51,66,70,48,49,54,51,53,50,50,46,51,50,53,20,50,49,32,16,50,51,33,32,50,53,37,51,69,74,67,52,55,73,66,59,25,50,55,44,15,51,41,8,25,42,39,15,68,58,32,50,54,49,50,57,74,76,41,82,82,76,58,68,43,69,34,88,86,77,68,45,80,29,58,64,95,42,67,45,33,89,86,78,61,48,64,64,77,77,76,77,88,80,77,82,77,82,80,86,130